Protein AF-A0A929FDU7-F1 (afdb_monomer)

pLDDT: mean 88.1, std 8.94, range [52.22, 96.75]

Mean predicted aligned error: 7.74 Å

Organism: NCBI:txid1828722

InterPro domains:
  IPR001623 DnaJ domain [PS50076] (94-147)
  IPR001623 DnaJ domain [SM00271] (93-144)
  IPR001623 DnaJ domain [cd06257] (104-138)
  IPR036869 Chaperone J-domain superfamily [G3DSA:1.10.287.110] (93-144)
  IPR036869 Chaperone J-domain superfamily [SSF46565] (93-143)

Nearest PDB structures (foldseek):
  2guz-assembly3_E  TM=9.206E-01  e=3.485E-01  Saccharomyces cerevisiae
  2qsa-assembly1_A  TM=6.031E-01  e=3.156E+00  Caenorhabditis elegans
  2xwu-assembly1_B  TM=4.074E-01  e=4.078E+00  Homo sapiens
  3j97-assembly1_H  TM=2.902E-01  e=9.746E+00  Rattus norvegicus

Solvent-accessible surface area (backbone atoms only — not comparable to full-atom values): 8702 Å² total; per-residue (Å²): 133,57,74,70,30,63,78,68,76,43,78,76,76,65,70,75,78,50,66,68,54,31,50,51,47,41,17,49,64,68,79,19,95,37,70,75,52,35,74,69,35,65,68,53,50,58,73,49,56,97,58,94,68,63,79,89,48,61,63,50,41,51,55,47,21,48,74,65,64,44,76,56,73,64,47,54,71,42,84,56,97,55,35,41,79,18,34,39,51,89,82,45,96,47,47,48,61,56,53,72,45,53,91,89,73,59,45,74,65,51,51,51,49,40,47,53,58,50,45,65,65,30,27,49,93,68,76,25,54,56,67,53,42,53,42,52,50,55,35,50,53,53,54,64,74,76,106

Radius of gyration: 18.16 Å; Cα contacts (8 Å, |Δi|>4): 150; chains: 1; bounding box: 48×35×43 Å

Foldseek 3Di:
DDPVQVVVVHDDQQDDDDLVRLQCQLCVLLVHRGPVRLVVRPVSCVVCPPHDDDSVDSVVSQLSCLVRPHNRPNQQQDDDLCDANSHNLLRHLDLCNNLVHDLVDADLVSLVVSLVVVCVVQPVVNVHDPVSNVSSVVSSVVSVVVD

Sequence (147 aa):
MDFAEFIHGGKFKEVEPSMTELKKAVCQAFDCSNYQALKKNKAFKLAIAGRDFNFRSKEPWRILYREWVRVPENERNEIGPSTINGIDVLKNFRPWHVFQLDAKTATADDINGAFRQLAKKHHPDAGGDRRVFEELQKMRDSLLLMR

Secondary structure (DSSP, 8-state):
--HHHHHTTSPPP-PPPPHHHHHHHHHHHTT-SSHHHHHH-HHHHHHTTT----TTSHHHHHHHHHHHT---GGGTT--STTEETTEETTT---HHHHTT--TTT--HHHHHHHHHHHHHHH-GGGT--HHHHHHHHHHHHHHHHT-

Structure (mmCIF, N/CA/C/O backbone):
data_AF-A0A929FDU7-F1
#
_entry.id   AF-A0A929FDU7-F1
#
loop_
_atom_site.group_PDB
_atom_site.id
_atom_site.type_symbol
_atom_site.label_atom_id
_atom_site.label_alt_id
_atom_site.label_comp_id
_atom_site.label_asym_id
_atom_site.label_entity_id
_atom_site.label_seq_id
_atom_site.pdbx_PDB_ins_code
_atom_site.Cartn_x
_atom_site.Cartn_y
_atom_site.Cartn_z
_atom_site.occupancy
_atom_site.B_iso_or_equiv
_atom_site.auth_seq_id
_atom_site.auth_comp_id
_atom_site.auth_asym_id
_atom_site.auth_atom_id
_atom_site.pdbx_PDB_model_num
ATOM 1 N N . MET A 1 1 ? -21.104 5.849 -23.807 1.00 52.22 1 MET A N 1
ATOM 2 C CA . MET A 1 1 ? -21.518 6.978 -22.952 1.00 52.22 1 MET A CA 1
ATOM 3 C C . MET A 1 1 ? -22.859 6.605 -22.386 1.00 52.22 1 MET A C 1
ATOM 5 O O . MET A 1 1 ? -23.710 6.184 -23.163 1.00 52.22 1 MET A O 1
ATOM 9 N N . ASP A 1 2 ? -23.003 6.677 -21.070 1.00 76.75 2 ASP A N 1
ATOM 10 C CA . ASP A 1 2 ? -24.295 6.455 -20.430 1.00 76.75 2 ASP A CA 1
ATOM 11 C C . ASP A 1 2 ? -25.211 7.660 -20.713 1.00 76.75 2 ASP A C 1
ATOM 13 O O . ASP A 1 2 ? -24.734 8.795 -20.806 1.00 76.75 2 ASP A O 1
ATOM 17 N N . PHE A 1 3 ? -26.517 7.444 -20.881 1.00 71.25 3 PHE A N 1
ATOM 18 C CA . PHE A 1 3 ? -27.467 8.519 -21.213 1.00 71.25 3 PHE A CA 1
ATOM 19 C C . PHE A 1 3 ? -27.446 9.630 -20.150 1.00 71.25 3 PHE A C 1
ATOM 21 O O . PHE A 1 3 ? -27.532 10.815 -20.470 1.00 71.25 3 PHE A O 1
ATOM 28 N N . ALA A 1 4 ? -27.233 9.253 -18.887 1.00 66.94 4 ALA A N 1
ATOM 29 C CA . ALA A 1 4 ? -27.106 10.186 -17.773 1.00 66.94 4 ALA A CA 1
ATOM 30 C C . ALA A 1 4 ? -25.878 11.115 -17.885 1.00 66.94 4 ALA A C 1
ATOM 32 O O . ALA A 1 4 ? -25.970 12.289 -17.532 1.00 66.94 4 ALA A O 1
ATOM 33 N N . GLU A 1 5 ? -24.748 10.630 -18.410 1.00 66.56 5 GLU A N 1
ATOM 34 C CA . GLU A 1 5 ? -23.510 11.417 -18.572 1.00 66.56 5 GLU A CA 1
ATOM 35 C C . GLU A 1 5 ? -23.626 12.452 -19.701 1.00 66.56 5 GLU A C 1
ATOM 37 O O . GLU A 1 5 ? -23.036 13.532 -19.638 1.00 66.56 5 GLU A O 1
ATOM 42 N N . PHE A 1 6 ? -24.417 12.142 -20.732 1.00 70.50 6 PHE A N 1
ATOM 43 C CA . PHE A 1 6 ? -24.683 13.056 -21.841 1.00 70.50 6 PHE A CA 1
ATOM 44 C C . PHE A 1 6 ? -25.493 14.279 -21.386 1.00 70.50 6 PHE A C 1
ATOM 46 O O . PHE A 1 6 ? -25.131 15.410 -21.706 1.00 70.50 6 PHE A O 1
ATOM 53 N N . ILE A 1 7 ? -26.537 14.067 -20.576 1.00 78.06 7 ILE A N 1
ATOM 54 C CA . ILE A 1 7 ? -27.357 15.155 -20.016 1.00 78.06 7 ILE A CA 1
ATOM 55 C C . ILE A 1 7 ? -26.551 16.026 -19.040 1.00 78.06 7 ILE A C 1
ATOM 57 O O . ILE A 1 7 ? -26.767 17.234 -18.969 1.00 78.06 7 ILE A O 1
ATOM 61 N N . HIS A 1 8 ? -25.588 15.441 -18.322 1.00 62.19 8 HIS A N 1
ATOM 62 C CA . HIS A 1 8 ? -24.766 16.157 -17.343 1.00 62.19 8 HIS A CA 1
ATOM 63 C C . HIS A 1 8 ? -23.562 16.918 -17.925 1.00 62.19 8 HIS A C 1
ATOM 65 O O . HIS A 1 8 ? -22.830 17.559 -17.169 1.00 62.19 8 HIS A O 1
ATOM 71 N N . GLY A 1 9 ? -23.359 16.887 -19.245 1.00 63.25 9 GLY A N 1
ATOM 72 C CA . GLY A 1 9 ? -22.281 17.627 -19.908 1.00 63.25 9 GLY A CA 1
ATOM 73 C C . GLY A 1 9 ? -20.887 17.011 -19.737 1.00 63.25 9 GLY A C 1
ATOM 74 O O . GLY A 1 9 ? -19.889 17.713 -19.895 1.00 63.25 9 GLY A O 1
ATOM 75 N N . GLY A 1 10 ? -20.794 15.716 -19.418 1.00 65.25 10 GLY A N 1
ATOM 76 C CA . GLY A 1 10 ? -19.525 15.000 -19.288 1.00 65.25 10 GLY A CA 1
ATOM 77 C C . GLY A 1 10 ? -19.613 13.773 -18.382 1.00 65.25 10 GLY A C 1
ATOM 78 O O . GLY A 1 10 ? -20.622 13.539 -17.720 1.00 65.25 10 GLY A O 1
ATOM 79 N N . LYS A 1 11 ? -18.528 12.986 -18.329 1.00 65.50 11 LYS A N 1
ATOM 80 C CA . LYS A 1 11 ? -18.419 11.877 -17.368 1.00 65.50 11 LYS A CA 1
ATOM 81 C C . LYS A 1 11 ? -18.557 12.415 -15.944 1.00 65.50 11 LYS A C 1
ATOM 83 O O . LYS A 1 11 ? -17.952 13.440 -15.614 1.00 65.50 11 LYS A O 1
ATOM 88 N N . PHE A 1 12 ? -19.307 11.712 -15.097 1.00 61.88 12 PHE A N 1
ATOM 89 C CA . PHE A 1 12 ? -19.347 12.035 -13.673 1.00 61.88 12 PHE A CA 1
ATOM 90 C C . PHE A 1 12 ? -17.922 12.011 -13.108 1.00 61.88 12 PHE A C 1
ATOM 92 O O . PHE A 1 12 ? -17.145 11.098 -13.391 1.00 61.88 12 PHE A O 1
ATOM 99 N N . LYS A 1 13 ? -17.557 13.026 -12.317 1.00 60.66 13 LYS A N 1
ATOM 100 C CA . LYS A 1 13 ? -16.291 12.996 -11.576 1.00 60.66 13 LYS A CA 1
ATOM 101 C C . LYS A 1 13 ? -16.356 11.829 -10.595 1.00 60.66 13 LYS A C 1
ATOM 103 O O . LYS A 1 13 ? -17.308 11.766 -9.821 1.00 60.66 13 LYS A O 1
ATOM 108 N N . GLU A 1 14 ? -15.366 10.939 -10.618 1.00 64.12 14 GLU A N 1
ATOM 109 C CA . GLU A 1 14 ? -15.246 9.867 -9.625 1.00 64.12 14 GLU A CA 1
ATOM 110 C C . GLU A 1 14 ? -15.187 10.506 -8.232 1.00 64.12 14 GLU A C 1
ATOM 112 O O . GLU A 1 14 ? -14.239 11.215 -7.885 1.00 64.12 14 GLU A O 1
ATOM 117 N N . VAL A 1 15 ? -16.269 10.344 -7.467 1.00 72.12 15 VAL A N 1
ATOM 118 C CA . VAL A 1 15 ? -16.444 11.030 -6.188 1.00 72.12 15 VAL A CA 1
ATOM 119 C C . VAL A 1 15 ? -15.598 10.316 -5.146 1.00 72.12 15 VAL A C 1
ATOM 121 O O . VAL A 1 15 ? -15.737 9.114 -4.926 1.00 72.12 15 VAL A O 1
ATOM 124 N N . GLU A 1 16 ? -14.719 11.071 -4.491 1.00 77.88 16 GLU A N 1
ATOM 125 C CA . GLU A 1 16 ? -13.944 10.565 -3.365 1.00 77.88 16 GLU A CA 1
ATOM 126 C C . GLU A 1 16 ? -14.898 9.984 -2.302 1.00 77.88 16 GLU A C 1
ATOM 128 O O . GLU A 1 16 ? -15.821 10.693 -1.878 1.00 77.88 16 GLU A O 1
ATOM 133 N N . PRO A 1 17 ? -14.669 8.752 -1.804 1.00 84.62 17 PRO A N 1
ATOM 134 C CA . PRO A 1 17 ? -15.553 8.140 -0.822 1.00 84.62 17 PRO A CA 1
ATOM 135 C C . PRO A 1 17 ? -15.783 9.054 0.387 1.00 84.62 17 PRO A C 1
ATOM 137 O O . PRO A 1 17 ? -14.851 9.647 0.953 1.00 84.62 17 PRO A O 1
ATOM 140 N N . SER A 1 18 ? -17.038 9.173 0.807 1.00 90.50 18 SER A N 1
ATOM 141 C CA . SER A 1 18 ? -17.410 9.912 2.009 1.00 90.50 18 SER A CA 1
ATOM 142 C C . SER A 1 18 ? -16.830 9.244 3.259 1.00 90.50 18 SER A C 1
ATOM 144 O O . SER A 1 18 ? -16.501 8.057 3.280 1.00 90.50 18 SER A O 1
ATOM 146 N N . MET A 1 19 ? -16.731 9.990 4.363 1.00 91.12 19 MET A N 1
ATOM 147 C CA . MET A 1 19 ? -16.241 9.426 5.629 1.00 91.12 19 MET A CA 1
ATOM 148 C C . MET A 1 19 ? -17.092 8.234 6.102 1.00 91.12 19 MET A C 1
ATOM 150 O O . MET A 1 19 ? -16.562 7.287 6.684 1.00 91.12 19 MET A O 1
ATOM 154 N N . THR A 1 20 ? -18.402 8.272 5.853 1.00 92.38 20 THR A N 1
ATOM 155 C CA . THR A 1 20 ? -19.333 7.195 6.211 1.00 92.38 20 THR A CA 1
ATOM 156 C C . THR A 1 20 ? -19.071 5.937 5.388 1.00 92.38 20 THR A C 1
ATOM 158 O O . THR A 1 20 ? -19.020 4.844 5.953 1.00 92.38 20 THR A O 1
ATOM 161 N N . GLU A 1 21 ? -18.839 6.080 4.082 1.00 92.12 21 GLU A N 1
ATOM 162 C CA . GLU A 1 21 ? -18.505 4.960 3.193 1.00 92.12 21 GLU A CA 1
ATOM 163 C C . GLU A 1 21 ? -17.150 4.347 3.540 1.00 92.12 21 GLU A C 1
ATOM 165 O O . GLU A 1 21 ? -17.055 3.126 3.659 1.00 92.12 21 GLU A O 1
ATOM 170 N N . LEU A 1 22 ? -16.130 5.178 3.797 1.00 93.56 22 LEU A N 1
ATOM 171 C CA . LEU A 1 22 ? -14.813 4.711 4.240 1.00 93.56 22 LEU A CA 1
ATOM 172 C C . LEU A 1 22 ? -14.927 3.886 5.527 1.00 93.56 22 LEU A C 1
ATOM 174 O O . LEU A 1 22 ? -14.437 2.760 5.590 1.00 93.56 22 LEU A O 1
ATOM 178 N N . LYS A 1 23 ? -15.623 4.414 6.544 1.00 94.31 23 LYS A N 1
ATOM 179 C CA . LYS A 1 23 ? -15.845 3.713 7.819 1.00 94.31 23 LYS A CA 1
ATOM 180 C C . LYS A 1 23 ? -16.554 2.384 7.617 1.00 94.31 23 LYS A C 1
ATOM 182 O O . LYS A 1 23 ? -16.128 1.381 8.184 1.00 94.31 23 LYS A O 1
ATOM 187 N N . LYS A 1 24 ? -17.636 2.380 6.836 1.00 94.81 24 LYS A N 1
ATOM 188 C CA . LYS A 1 24 ? -18.434 1.180 6.579 1.00 94.81 24 LYS A CA 1
ATOM 189 C C . LYS A 1 24 ? -17.597 0.106 5.890 1.00 94.81 24 LYS A C 1
ATOM 191 O O . LYS A 1 24 ? -17.577 -1.024 6.365 1.00 94.81 24 LYS A O 1
ATOM 196 N N . ALA A 1 25 ? -16.874 0.470 4.837 1.00 94.56 25 ALA A N 1
ATOM 197 C CA . ALA A 1 25 ? -16.051 -0.463 4.081 1.00 94.56 25 ALA A CA 1
ATOM 198 C C . ALA A 1 25 ? -14.893 -1.029 4.916 1.00 94.56 25 ALA A C 1
ATOM 200 O O . ALA A 1 25 ? -14.661 -2.233 4.896 1.00 94.56 25 ALA A O 1
ATOM 201 N N . VAL A 1 26 ? -14.217 -0.191 5.714 1.00 95.00 26 VAL A N 1
ATOM 202 C CA . VAL A 1 26 ? -13.183 -0.668 6.645 1.00 95.00 26 VAL A CA 1
ATOM 203 C C . VAL A 1 26 ? -13.791 -1.601 7.691 1.00 95.00 26 VAL A C 1
ATOM 205 O O . VAL A 1 26 ? -13.222 -2.647 7.957 1.00 95.00 26 VAL A O 1
ATOM 208 N N . CYS A 1 27 ? -14.962 -1.292 8.260 1.00 95.19 27 CYS A N 1
ATOM 209 C CA . CYS A 1 27 ? -15.618 -2.216 9.192 1.00 95.19 27 CYS A CA 1
ATOM 210 C C . CYS A 1 27 ? -15.908 -3.572 8.526 1.00 95.19 27 CYS A C 1
ATOM 212 O O . CYS A 1 27 ? -15.599 -4.607 9.110 1.00 95.19 27 CYS A O 1
ATOM 214 N N . GLN A 1 28 ? -16.429 -3.563 7.297 1.00 95.56 28 GLN A N 1
ATOM 215 C CA . GLN A 1 28 ? -16.720 -4.778 6.534 1.00 95.56 28 GLN A CA 1
ATOM 216 C C . GLN A 1 28 ? -15.464 -5.603 6.226 1.00 95.56 28 GLN A C 1
ATOM 218 O O . GLN A 1 28 ? -15.520 -6.819 6.337 1.00 95.56 28 GLN A O 1
ATOM 223 N N . ALA A 1 29 ? -14.328 -4.968 5.917 1.00 94.38 29 ALA A N 1
ATOM 224 C CA . ALA A 1 29 ? -13.061 -5.665 5.663 1.00 94.38 29 ALA A CA 1
ATOM 225 C C . ALA A 1 29 ? -12.513 -6.431 6.884 1.00 94.38 29 ALA A C 1
ATOM 227 O O . ALA A 1 29 ? -11.680 -7.317 6.729 1.00 94.38 29 ALA A O 1
ATOM 228 N N . PHE A 1 30 ? -12.979 -6.098 8.091 1.00 94.75 30 PHE A N 1
ATOM 229 C CA . PHE A 1 30 ? -12.651 -6.800 9.337 1.00 94.75 30 PHE A CA 1
ATOM 230 C C . PHE A 1 30 ? -13.847 -7.594 9.894 1.00 94.75 30 PHE A C 1
ATOM 232 O O . PHE A 1 30 ? -13.904 -7.844 11.102 1.00 94.75 30 PHE A O 1
ATOM 239 N N . ASP A 1 31 ? -14.833 -7.920 9.052 1.00 94.62 31 ASP A N 1
ATOM 240 C CA . ASP A 1 31 ? -16.056 -8.649 9.420 1.00 94.62 31 ASP A CA 1
ATOM 241 C C . ASP A 1 31 ? -16.834 -8.003 10.583 1.00 94.62 31 ASP A C 1
ATOM 243 O O . ASP A 1 31 ? -17.452 -8.661 11.420 1.00 94.62 31 ASP A O 1
ATOM 247 N N . CYS A 1 32 ? -16.794 -6.671 10.666 1.00 94.81 32 CYS A N 1
ATOM 248 C CA . CYS A 1 32 ? -17.441 -5.886 11.711 1.00 94.81 32 CYS A CA 1
ATOM 249 C C . CYS A 1 32 ? -18.649 -5.118 11.160 1.00 94.81 32 CYS A C 1
ATOM 251 O O . CYS A 1 32 ? -18.579 -4.448 10.132 1.00 94.81 32 CYS A O 1
ATOM 253 N N . SER A 1 33 ? -19.757 -5.129 11.902 1.00 90.44 33 SER A N 1
ATOM 254 C CA . SER A 1 33 ? -20.987 -4.419 11.517 1.00 90.44 33 SER A CA 1
ATOM 255 C C . SER A 1 33 ? -20.910 -2.902 11.714 1.00 90.44 33 SER A C 1
ATOM 257 O O . SER A 1 33 ? -21.618 -2.149 11.049 1.00 90.44 33 SER A O 1
ATOM 259 N N . ASN A 1 34 ? -20.073 -2.433 12.644 1.00 93.19 34 ASN A N 1
ATOM 260 C CA . ASN A 1 34 ? -19.919 -1.018 12.962 1.00 93.19 34 ASN A CA 1
ATOM 261 C C . ASN A 1 34 ? -18.577 -0.722 13.652 1.00 93.19 34 ASN A C 1
ATOM 263 O O . ASN A 1 34 ? -17.824 -1.620 14.037 1.00 93.19 34 ASN A O 1
ATOM 267 N N . TYR A 1 35 ? -18.313 0.567 13.875 1.00 90.69 35 TYR A N 1
ATOM 268 C CA . TYR A 1 35 ? -17.071 1.039 14.485 1.00 90.69 35 TYR A CA 1
ATOM 269 C C . TYR A 1 35 ? -16.843 0.537 15.922 1.00 90.69 35 TYR A C 1
ATOM 271 O O . TYR A 1 35 ? -15.700 0.330 16.324 1.00 90.69 35 TYR A O 1
ATOM 279 N N . GLN A 1 36 ? -17.904 0.321 16.707 1.00 93.19 36 GLN A N 1
ATOM 280 C CA . GLN A 1 36 ? -17.764 -0.186 18.078 1.00 93.19 36 GLN A CA 1
ATOM 281 C C . GLN A 1 36 ? -17.303 -1.646 18.090 1.00 93.19 36 GLN A C 1
ATOM 283 O O . GLN A 1 36 ? -16.478 -2.019 18.925 1.00 93.19 36 GLN A O 1
ATOM 288 N N . ALA A 1 37 ? -17.793 -2.456 17.147 1.00 94.50 37 ALA A N 1
ATOM 289 C CA . ALA A 1 37 ? -17.304 -3.814 16.928 1.00 94.50 37 ALA A CA 1
ATOM 290 C C . ALA A 1 37 ? -15.850 -3.803 16.428 1.00 94.50 37 ALA A C 1
ATOM 292 O O . ALA A 1 37 ? -15.004 -4.496 16.994 1.00 94.50 37 ALA A O 1
ATOM 293 N N . LEU A 1 38 ? -15.533 -2.929 15.464 1.00 94.56 38 LEU A N 1
ATOM 294 C CA . LEU A 1 38 ? -14.184 -2.787 14.908 1.00 94.56 38 LEU A CA 1
ATOM 295 C C . LEU A 1 38 ? -13.139 -2.472 15.990 1.00 94.56 38 LEU A C 1
ATOM 297 O O . LEU A 1 38 ? -12.099 -3.118 16.058 1.00 94.56 38 LEU A O 1
ATOM 301 N N . LYS A 1 39 ? -13.442 -1.551 16.915 1.00 92.44 39 LYS A N 1
ATOM 302 C CA . LYS A 1 39 ? -12.561 -1.224 18.054 1.00 92.44 39 LYS A CA 1
ATOM 303 C C . LYS A 1 39 ? -12.228 -2.413 18.953 1.00 92.44 39 LYS A C 1
ATOM 305 O O . LYS A 1 39 ? -11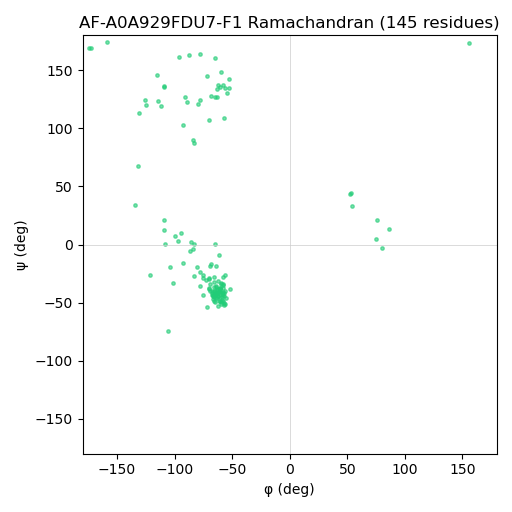.207 -2.391 19.638 1.00 92.44 39 LYS A O 1
ATOM 310 N N . LYS A 1 40 ? -13.110 -3.410 19.027 1.00 94.69 40 LYS A N 1
ATOM 311 C CA . LYS A 1 40 ? -12.930 -4.609 19.858 1.00 94.69 40 LYS A CA 1
ATOM 312 C C . LYS A 1 40 ? -12.267 -5.752 19.086 1.00 94.69 40 LYS A C 1
ATOM 314 O O . LYS A 1 40 ? -11.755 -6.670 19.723 1.00 94.69 40 LYS A O 1
ATOM 319 N N . ASN A 1 41 ? -12.232 -5.681 17.756 1.00 96.25 41 AS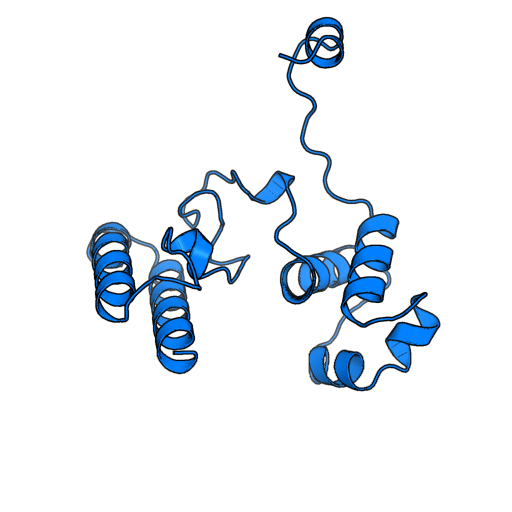N A N 1
ATOM 320 C CA . ASN A 1 41 ? -11.639 -6.691 16.890 1.00 96.25 41 ASN A CA 1
ATOM 321 C C . ASN A 1 41 ? -10.115 -6.786 17.111 1.00 96.25 41 ASN A C 1
ATOM 323 O O . ASN A 1 41 ? -9.395 -5.787 17.062 1.00 96.25 41 ASN A O 1
ATOM 327 N N . LYS A 1 42 ? -9.619 -8.001 17.378 1.00 95.12 42 LYS A N 1
ATOM 328 C CA . LYS A 1 42 ? -8.196 -8.252 17.666 1.00 95.12 42 LYS A CA 1
ATOM 329 C C . LYS A 1 42 ? -7.304 -8.014 16.445 1.00 95.12 42 LYS A C 1
ATOM 331 O O . LYS A 1 42 ? -6.247 -7.411 16.598 1.00 95.12 42 LYS A O 1
ATOM 336 N N . ALA A 1 43 ? -7.738 -8.443 15.259 1.00 93.50 43 ALA A N 1
ATOM 337 C CA . ALA A 1 43 ? -6.999 -8.238 14.016 1.00 93.50 43 ALA A CA 1
ATOM 338 C C . ALA A 1 43 ? -6.888 -6.746 13.687 1.00 93.50 43 ALA A C 1
ATOM 340 O O . ALA A 1 43 ? -5.806 -6.276 13.358 1.00 93.50 43 ALA A O 1
ATOM 341 N N . PHE A 1 44 ? -7.965 -5.979 13.884 1.00 94.44 44 PHE A N 1
ATOM 342 C CA . PHE A 1 44 ? -7.926 -4.528 13.705 1.00 94.44 44 PHE A CA 1
ATOM 343 C C . PHE A 1 44 ? -6.965 -3.850 14.686 1.00 94.44 44 PHE A C 1
ATOM 345 O O . PHE A 1 44 ? -6.146 -3.034 14.274 1.00 94.44 44 PHE A O 1
ATOM 352 N N . LYS A 1 45 ? -7.009 -4.213 15.976 1.00 93.56 45 LYS A N 1
ATOM 353 C CA . LYS A 1 45 ? -6.066 -3.686 16.978 1.00 93.56 45 LYS A CA 1
ATOM 354 C C . LYS A 1 45 ? -4.614 -3.973 16.616 1.00 93.56 45 LYS A C 1
ATOM 356 O O . LYS A 1 45 ? -3.777 -3.099 16.800 1.00 93.56 45 LYS A O 1
ATOM 361 N N . LEU A 1 46 ? -4.330 -5.174 16.111 1.00 93.00 46 LEU A N 1
ATOM 362 C CA . LEU A 1 46 ? -2.997 -5.543 15.646 1.00 93.00 46 LEU A CA 1
ATOM 363 C C . LEU A 1 46 ? -2.600 -4.741 14.399 1.00 93.00 46 LEU A C 1
ATOM 365 O O . LEU A 1 46 ? -1.494 -4.218 14.345 1.00 93.00 46 LEU A O 1
ATOM 369 N N . ALA A 1 47 ? -3.516 -4.582 13.439 1.00 89.56 47 ALA A N 1
ATOM 370 C CA . ALA A 1 47 ? -3.289 -3.825 12.210 1.00 89.56 47 ALA A CA 1
ATOM 371 C C . ALA A 1 47 ? -2.888 -2.365 12.477 1.00 89.56 47 ALA A C 1
ATOM 373 O O . ALA A 1 47 ? -2.026 -1.826 11.782 1.00 89.56 47 ALA A O 1
ATOM 374 N N . ILE A 1 48 ? -3.481 -1.737 13.498 1.00 93.50 48 ILE A N 1
ATOM 375 C CA . ILE A 1 48 ? -3.186 -0.347 13.879 1.00 93.50 48 ILE A CA 1
ATOM 376 C C . ILE A 1 48 ? -2.176 -0.220 15.029 1.00 93.50 48 ILE A C 1
ATOM 378 O O . ILE A 1 48 ? -1.918 0.893 15.484 1.00 93.50 48 ILE A O 1
ATOM 382 N N . ALA A 1 49 ? -1.626 -1.328 15.535 1.00 92.69 49 ALA A N 1
ATOM 383 C CA . ALA A 1 49 ? -0.727 -1.307 16.685 1.00 92.69 49 ALA A CA 1
ATOM 384 C C . ALA A 1 49 ? 0.521 -0.457 16.394 1.00 92.69 49 ALA A C 1
ATOM 386 O O . ALA A 1 49 ? 1.116 -0.550 15.322 1.00 92.69 49 ALA A O 1
ATOM 387 N N . GLY A 1 50 ? 0.907 0.389 17.354 1.00 91.06 50 GLY A N 1
ATOM 388 C CA . GLY A 1 50 ? 2.056 1.291 17.218 1.00 91.06 50 GLY A CA 1
ATOM 389 C C . GLY A 1 50 ? 1.830 2.508 16.311 1.00 91.06 50 GLY A C 1
ATOM 390 O O . GLY A 1 50 ? 2.771 3.264 16.091 1.00 91.06 50 GLY A O 1
ATOM 391 N N . ARG A 1 51 ? 0.610 2.726 15.798 1.00 91.00 51 ARG A N 1
ATOM 392 C CA . ARG A 1 51 ? 0.256 3.897 14.980 1.00 91.00 51 ARG A CA 1
ATOM 393 C C . ARG A 1 51 ? -0.670 4.829 15.756 1.00 91.00 51 ARG A C 1
ATOM 395 O O . ARG A 1 51 ? -1.636 4.374 16.368 1.00 91.00 51 ARG A O 1
ATOM 402 N N . ASP A 1 52 ? -0.407 6.131 15.692 1.00 89.50 52 ASP A N 1
ATOM 403 C CA . ASP A 1 52 ? -1.293 7.141 16.273 1.00 89.50 52 ASP A CA 1
ATOM 404 C C . ASP A 1 52 ? -2.286 7.647 15.217 1.00 89.50 52 ASP A C 1
ATOM 406 O O . ASP A 1 52 ? -1.942 8.407 14.309 1.00 89.50 52 ASP A O 1
ATOM 410 N N . PHE A 1 53 ? -3.530 7.173 15.300 1.00 91.88 53 PHE A N 1
ATOM 411 C CA . PHE A 1 53 ? -4.598 7.550 14.380 1.00 91.88 53 PHE A CA 1
ATOM 412 C C . PHE A 1 53 ? -5.679 8.374 15.076 1.00 91.88 53 PHE A C 1
ATOM 414 O O . PHE A 1 53 ? -6.424 7.888 15.930 1.00 91.88 53 PHE A O 1
ATOM 421 N N . ASN A 1 54 ? -5.878 9.602 14.597 1.00 91.31 54 ASN A N 1
ATOM 422 C CA . ASN A 1 54 ? -7.021 10.416 14.991 1.00 91.31 54 ASN A CA 1
ATOM 423 C C . ASN A 1 54 ? -8.280 10.061 14.179 1.00 91.31 54 ASN A C 1
ATOM 425 O O . ASN A 1 54 ? -8.609 10.707 13.186 1.00 91.31 54 ASN A O 1
ATOM 429 N N . PHE A 1 55 ? -9.051 9.075 14.638 1.00 90.75 55 PHE A N 1
ATOM 430 C CA . PHE A 1 55 ? -10.274 8.612 13.959 1.00 90.75 55 PHE A CA 1
ATOM 431 C C . PHE A 1 55 ? -11.427 9.634 13.872 1.00 90.75 55 PHE A C 1
ATOM 433 O O . PHE A 1 55 ? -12.488 9.309 13.319 1.00 90.75 55 PHE A O 1
ATOM 440 N N . ARG A 1 56 ? -11.248 10.856 14.397 1.00 90.12 56 ARG A N 1
ATOM 441 C CA . ARG A 1 56 ? -12.173 11.980 14.182 1.00 90.12 56 ARG A CA 1
ATOM 442 C C . ARG A 1 56 ? -11.991 12.628 12.808 1.00 90.12 56 ARG A C 1
ATOM 444 O O . ARG A 1 56 ? -12.942 13.224 12.316 1.00 90.12 56 ARG A O 1
ATOM 451 N N . SER A 1 57 ? -10.819 12.505 12.183 1.00 92.00 57 SER A N 1
ATOM 452 C CA . SER A 1 57 ? -10.550 13.046 10.846 1.00 92.00 57 SER A CA 1
ATOM 453 C C . SER A 1 57 ? -10.738 11.986 9.756 1.00 92.00 57 SER A C 1
ATOM 455 O O . SER A 1 57 ? -10.778 10.788 10.035 1.00 92.00 57 SER A O 1
ATOM 457 N N . LYS A 1 58 ? -10.897 12.422 8.498 1.00 91.88 58 LYS A N 1
ATOM 458 C CA . LYS A 1 58 ? -11.072 11.531 7.335 1.00 91.88 58 LYS A CA 1
ATOM 459 C C . LYS A 1 58 ? -9.784 10.768 6.989 1.00 91.88 58 LYS A C 1
ATOM 461 O O . LYS A 1 58 ? -9.867 9.653 6.489 1.00 91.88 58 LYS A O 1
ATOM 466 N N . GLU A 1 59 ? -8.614 11.334 7.287 1.00 91.12 59 GLU A N 1
ATOM 467 C CA . GLU A 1 59 ? -7.325 10.817 6.808 1.00 91.12 59 GLU A CA 1
ATOM 468 C C . GLU A 1 59 ? -7.001 9.387 7.269 1.00 91.12 59 GLU A C 1
ATOM 470 O O . GLU A 1 59 ? -6.740 8.549 6.406 1.00 91.12 59 GLU A O 1
ATOM 475 N N . PRO A 1 60 ? -7.119 9.023 8.561 1.00 92.81 60 PRO A N 1
ATOM 476 C CA . PRO A 1 60 ? -6.875 7.643 8.981 1.00 92.81 60 PRO A CA 1
ATOM 477 C C . PRO A 1 60 ? -7.809 6.638 8.310 1.00 92.81 60 PRO A C 1
ATOM 479 O O . PRO A 1 60 ? -7.409 5.517 8.013 1.00 92.81 60 PRO A O 1
ATOM 482 N N . TRP A 1 61 ? -9.049 7.040 8.022 1.00 93.94 61 TRP A N 1
ATOM 483 C CA . TRP A 1 61 ? -9.997 6.190 7.307 1.00 93.94 61 TRP A CA 1
ATOM 484 C C . TRP A 1 61 ? -9.598 5.981 5.849 1.00 93.94 61 TRP A C 1
ATOM 486 O O . TRP A 1 61 ? -9.811 4.890 5.333 1.00 93.94 61 TRP A O 1
ATOM 496 N N . ARG A 1 62 ? -8.984 6.980 5.201 1.00 91.62 62 ARG A N 1
ATOM 497 C CA . ARG A 1 62 ? -8.427 6.829 3.848 1.00 91.62 62 ARG A CA 1
ATOM 498 C C . ARG A 1 62 ? -7.251 5.865 3.837 1.00 91.62 62 ARG A C 1
ATOM 500 O O . ARG A 1 62 ? -7.241 4.953 3.019 1.00 91.62 62 ARG A O 1
ATOM 507 N N . ILE A 1 63 ? -6.318 6.020 4.777 1.00 90.50 63 ILE A N 1
ATOM 508 C CA . ILE A 1 63 ? -5.165 5.120 4.927 1.00 90.50 63 ILE A CA 1
ATOM 509 C C . ILE A 1 63 ? -5.646 3.676 5.115 1.00 90.50 63 ILE A C 1
ATOM 511 O O . ILE A 1 63 ? -5.279 2.793 4.345 1.00 90.50 63 ILE A O 1
ATOM 515 N N . LEU A 1 64 ? -6.549 3.443 6.071 1.00 92.31 64 LEU A N 1
ATOM 516 C CA . LEU A 1 64 ? -7.078 2.103 6.330 1.00 92.31 64 LEU A CA 1
ATOM 517 C C . LEU A 1 64 ? -7.881 1.540 5.158 1.00 92.31 64 LEU A C 1
ATOM 519 O O . LEU A 1 64 ? -7.809 0.344 4.893 1.00 92.31 64 LEU A O 1
ATOM 523 N N . TYR A 1 65 ? -8.635 2.374 4.443 1.00 92.19 65 TYR A N 1
ATOM 524 C CA . TYR A 1 65 ? -9.355 1.939 3.251 1.00 92.19 65 TYR A CA 1
ATOM 525 C C . TYR A 1 65 ? -8.392 1.486 2.150 1.00 92.19 65 TYR A C 1
ATOM 527 O O . TYR A 1 65 ? -8.582 0.412 1.577 1.00 92.19 65 TYR A O 1
ATOM 535 N N . ARG A 1 66 ? -7.333 2.266 1.892 1.00 90.44 66 ARG A N 1
ATOM 536 C CA . ARG A 1 66 ? -6.293 1.921 0.915 1.00 90.44 66 ARG A CA 1
ATOM 537 C C . ARG A 1 66 ? -5.576 0.634 1.282 1.00 90.44 66 ARG A C 1
ATOM 539 O O . ARG A 1 66 ? -5.308 -0.152 0.383 1.00 90.44 66 ARG A O 1
ATOM 546 N N . GLU A 1 67 ? -5.292 0.404 2.560 1.00 89.31 67 GLU A N 1
ATOM 547 C CA . GLU A 1 67 ? -4.621 -0.812 3.028 1.00 89.31 67 GLU A CA 1
ATOM 548 C C . GLU A 1 67 ? -5.542 -2.041 2.945 1.00 89.31 67 GLU A C 1
ATOM 550 O O . GLU A 1 67 ? -5.198 -3.027 2.290 1.00 89.31 67 GLU A O 1
ATOM 555 N N . TRP A 1 68 ? -6.731 -1.965 3.551 1.00 89.62 68 TRP A N 1
ATOM 556 C CA . TRP A 1 68 ? -7.555 -3.138 3.876 1.00 89.62 68 TRP A CA 1
ATOM 557 C C . TRP A 1 68 ? -8.747 -3.368 2.954 1.00 89.62 68 TRP A C 1
ATOM 559 O O . TRP A 1 68 ? -9.278 -4.473 2.919 1.00 89.62 68 TRP A O 1
ATOM 569 N N . VAL A 1 69 ? -9.187 -2.348 2.217 1.00 89.75 69 VAL A N 1
ATOM 570 C CA . VAL A 1 69 ? -10.351 -2.461 1.334 1.00 89.75 69 VAL A CA 1
ATOM 571 C C . VAL A 1 69 ? -9.889 -2.528 -0.114 1.00 89.75 69 VAL A C 1
ATOM 573 O O . VAL A 1 69 ? -9.944 -3.584 -0.737 1.00 89.75 69 VAL A O 1
ATOM 576 N N . ARG A 1 70 ? -9.459 -1.393 -0.675 1.00 85.94 70 ARG A N 1
ATOM 577 C CA . ARG A 1 70 ? -9.032 -1.253 -2.073 1.00 85.94 70 ARG A CA 1
ATOM 578 C C . ARG A 1 70 ? -8.469 0.145 -2.326 1.00 85.94 70 ARG A C 1
ATOM 580 O O . ARG A 1 70 ? -8.664 1.049 -1.522 1.00 85.94 70 ARG A O 1
ATOM 587 N N . VAL A 1 71 ? -7.842 0.354 -3.484 1.00 83.06 71 VAL A N 1
ATOM 588 C CA . VAL A 1 71 ? -7.559 1.720 -3.963 1.00 83.06 71 VAL A CA 1
ATOM 589 C C . VAL A 1 71 ? -8.890 2.395 -4.335 1.00 83.06 71 VAL A C 1
ATOM 591 O O . VAL A 1 71 ? -9.664 1.766 -5.076 1.00 83.06 71 VAL A O 1
ATOM 594 N N . PRO A 1 72 ? -9.200 3.600 -3.818 1.00 83.38 72 PRO A N 1
ATOM 595 C CA . PRO A 1 72 ? -10.372 4.374 -4.227 1.00 83.38 72 PRO A CA 1
ATOM 596 C C . PRO A 1 72 ? -10.416 4.556 -5.745 1.00 83.38 72 PRO A C 1
ATOM 598 O O . PRO A 1 72 ? -9.372 4.695 -6.369 1.00 83.38 72 PRO A O 1
ATOM 601 N N . GLU A 1 73 ? -11.601 4.520 -6.352 1.00 79.31 73 GLU A N 1
ATOM 602 C CA . GLU A 1 73 ? -11.737 4.570 -7.820 1.00 79.31 73 GLU A CA 1
ATOM 603 C C . GLU A 1 73 ? -11.120 5.845 -8.401 1.00 79.31 73 GLU A C 1
ATOM 605 O O . GLU A 1 73 ? -10.286 5.751 -9.297 1.00 79.31 73 GLU A O 1
ATOM 610 N N . ASN A 1 74 ? -11.358 6.978 -7.736 1.00 78.38 74 ASN A N 1
ATOM 611 C CA . ASN A 1 74 ? -10.775 8.280 -8.056 1.00 78.38 74 ASN A CA 1
ATOM 612 C C . ASN A 1 74 ? -9.235 8.348 -7.964 1.00 78.38 74 ASN A C 1
ATOM 614 O O . ASN A 1 74 ? -8.657 9.363 -8.342 1.00 78.38 74 ASN A O 1
ATOM 618 N N . GLU A 1 75 ? -8.574 7.312 -7.435 1.00 79.00 75 GLU A N 1
ATOM 619 C CA . GLU A 1 75 ? -7.111 7.197 -7.338 1.00 79.00 75 GLU A CA 1
ATOM 620 C C . GLU A 1 75 ? -6.526 6.151 -8.313 1.00 79.00 75 GLU A C 1
ATOM 622 O O . GLU A 1 75 ? -5.320 5.923 -8.309 1.00 79.00 75 GLU A O 1
ATOM 627 N N . ARG A 1 76 ? -7.350 5.473 -9.132 1.00 74.25 76 ARG A N 1
ATOM 628 C CA . ARG A 1 76 ? -6.911 4.370 -10.022 1.00 74.25 76 ARG A CA 1
ATOM 629 C C . ARG A 1 76 ? -6.404 4.811 -11.389 1.00 74.25 76 ARG A C 1
ATOM 631 O O . ARG A 1 76 ? -5.930 3.983 -12.158 1.00 74.25 76 ARG A O 1
ATOM 638 N N . ASN A 1 77 ? -6.517 6.097 -11.685 1.00 78.06 77 ASN A N 1
ATOM 639 C CA . ASN A 1 77 ? -6.046 6.715 -12.918 1.00 78.06 77 ASN A CA 1
ATOM 640 C C . ASN A 1 77 ? -5.293 8.010 -12.595 1.00 78.06 77 ASN A C 1
ATOM 642 O O . ASN A 1 77 ? -5.400 8.994 -13.329 1.00 78.06 77 ASN A O 1
ATOM 646 N N . GLU A 1 78 ? -4.583 8.044 -11.460 1.00 77.12 78 GLU A N 1
ATOM 647 C CA . GLU A 1 78 ? -3.768 9.208 -11.121 1.00 77.12 78 GLU A CA 1
ATOM 648 C C 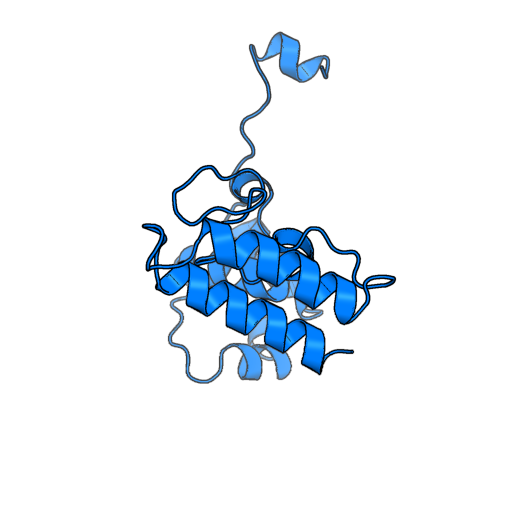. GLU A 1 78 ? -2.710 9.434 -12.211 1.00 77.12 78 GLU A C 1
ATOM 650 O O . GLU A 1 78 ? -2.230 8.505 -12.863 1.00 77.12 78 GLU A O 1
ATOM 655 N N . ILE A 1 79 ? -2.353 10.697 -12.422 1.00 78.69 79 ILE A N 1
ATOM 656 C CA . ILE A 1 79 ? -1.254 11.092 -13.298 1.00 78.69 79 ILE A CA 1
ATOM 657 C C . ILE A 1 79 ? -0.331 11.952 -12.448 1.00 78.69 79 ILE A C 1
ATOM 659 O O . ILE A 1 79 ? -0.741 12.985 -11.919 1.00 78.69 79 ILE A O 1
ATOM 663 N N . GLY A 1 80 ? 0.912 11.513 -12.301 1.00 83.62 80 GLY A N 1
ATOM 664 C CA . GLY A 1 80 ? 1.875 12.154 -11.423 1.00 83.62 80 GLY A CA 1
ATOM 665 C C . GLY A 1 80 ? 3.277 11.568 -11.573 1.00 83.62 80 GLY A C 1
ATOM 666 O O . GLY A 1 80 ? 3.452 10.528 -12.210 1.00 83.62 80 GLY A O 1
ATOM 667 N N . PRO A 1 81 ? 4.291 12.223 -10.986 1.00 83.38 81 PRO A N 1
ATOM 668 C CA . PRO A 1 81 ? 5.691 11.812 -11.109 1.00 83.38 81 PRO A CA 1
ATOM 669 C C . PRO A 1 81 ? 5.984 10.456 -10.448 1.00 83.38 81 PRO A C 1
ATOM 671 O O . PRO A 1 81 ? 6.878 9.737 -10.888 1.00 83.38 81 PRO A O 1
ATOM 674 N N . SER A 1 82 ? 5.219 10.092 -9.416 1.00 86.75 82 SER A N 1
ATOM 675 C CA . SER A 1 82 ? 5.291 8.804 -8.716 1.00 86.75 82 SER A CA 1
ATOM 676 C C . SER A 1 82 ? 4.215 7.809 -9.155 1.00 86.75 82 SER A C 1
ATOM 678 O O . SER A 1 82 ? 4.072 6.743 -8.556 1.00 86.75 82 SER A O 1
ATOM 680 N N . THR A 1 83 ? 3.445 8.137 -10.193 1.00 88.81 83 THR A N 1
ATOM 681 C CA . THR A 1 83 ? 2.352 7.289 -10.653 1.00 88.81 83 THR A CA 1
ATOM 682 C C . THR A 1 83 ? 2.821 6.313 -11.722 1.00 88.81 83 THR A C 1
ATOM 684 O O . THR A 1 83 ? 3.374 6.703 -12.750 1.00 88.81 83 THR A O 1
ATOM 687 N N . ILE A 1 84 ? 2.551 5.029 -11.500 1.00 87.94 84 ILE A N 1
ATOM 688 C CA . ILE A 1 84 ? 2.826 3.951 -12.445 1.00 87.94 84 ILE A CA 1
ATOM 689 C C . ILE A 1 84 ? 1.528 3.184 -12.661 1.00 87.94 84 ILE A C 1
ATOM 691 O O . ILE A 1 84 ? 0.906 2.720 -11.708 1.00 87.94 84 ILE A O 1
ATOM 695 N N . ASN A 1 85 ? 1.111 3.068 -13.924 1.00 85.25 85 ASN A N 1
ATOM 696 C CA . ASN A 1 85 ? -0.112 2.364 -14.315 1.00 85.25 85 ASN A CA 1
ATOM 697 C C . ASN A 1 85 ? -1.354 2.845 -13.542 1.00 85.25 85 ASN A C 1
ATOM 699 O O . ASN A 1 85 ? -2.151 2.044 -13.073 1.00 85.25 85 ASN A O 1
ATOM 703 N N . GLY A 1 86 ? -1.484 4.167 -13.381 1.00 81.56 86 GLY A N 1
ATOM 704 C CA . GLY A 1 86 ? -2.625 4.802 -12.716 1.00 81.56 86 GLY A CA 1
ATOM 705 C C . GLY A 1 86 ? -2.573 4.794 -11.187 1.00 81.56 86 GLY A C 1
ATOM 706 O O . GLY A 1 86 ? -3.444 5.392 -10.565 1.00 81.56 86 GLY A O 1
ATOM 707 N N . ILE A 1 87 ? -1.551 4.180 -10.577 1.00 86.44 87 ILE A N 1
ATOM 708 C CA . ILE A 1 87 ? -1.380 4.094 -9.123 1.00 86.44 87 ILE A CA 1
ATOM 709 C C . ILE A 1 87 ? -0.148 4.875 -8.672 1.00 86.44 87 ILE A C 1
ATOM 711 O O . ILE A 1 87 ? 0.970 4.608 -9.111 1.00 86.44 87 ILE A O 1
ATOM 715 N N . ASP A 1 88 ? -0.339 5.821 -7.754 1.00 90.69 88 ASP A N 1
ATOM 716 C CA . ASP A 1 88 ? 0.768 6.456 -7.035 1.00 90.69 88 ASP A CA 1
ATOM 717 C C . ASP A 1 88 ? 1.407 5.461 -6.058 1.00 90.69 88 ASP A C 1
ATOM 719 O O . ASP A 1 88 ? 0.826 5.119 -5.020 1.00 90.69 88 ASP A O 1
ATOM 723 N N . VAL A 1 89 ? 2.611 4.993 -6.398 1.00 91.38 89 VAL A N 1
ATOM 724 C CA . VAL A 1 89 ? 3.293 3.924 -5.654 1.00 91.38 89 VAL A CA 1
ATOM 725 C C . VAL A 1 89 ? 3.750 4.361 -4.266 1.00 91.38 89 VAL A C 1
ATOM 727 O O . VAL A 1 89 ? 3.973 3.511 -3.412 1.00 91.38 89 VAL A O 1
ATOM 730 N N . LEU A 1 90 ? 3.850 5.672 -4.015 1.00 90.31 90 LEU A N 1
ATOM 731 C CA . LEU A 1 90 ? 4.201 6.208 -2.696 1.00 90.31 90 LEU A CA 1
ATOM 732 C C . LEU A 1 90 ? 2.997 6.244 -1.746 1.00 90.31 90 LEU A C 1
ATOM 734 O O . LEU A 1 90 ? 3.170 6.329 -0.532 1.00 90.31 90 LEU A O 1
ATOM 738 N N . LYS A 1 91 ? 1.774 6.195 -2.289 1.00 87.44 91 LYS A N 1
ATOM 739 C CA . LYS A 1 91 ? 0.526 6.188 -1.510 1.00 87.44 91 LYS A CA 1
ATOM 740 C C . LYS A 1 91 ? -0.089 4.798 -1.393 1.00 87.44 91 LYS A C 1
ATOM 742 O O . LYS A 1 91 ? -0.764 4.511 -0.407 1.00 87.44 91 LYS A O 1
ATOM 747 N N . ASN A 1 92 ? 0.076 3.968 -2.422 1.00 87.31 92 ASN A N 1
ATOM 748 C CA . ASN A 1 92 ? -0.678 2.734 -2.598 1.00 87.31 92 ASN A CA 1
ATOM 749 C C . ASN A 1 92 ? 0.255 1.551 -2.895 1.00 87.31 92 ASN A C 1
ATOM 751 O O . ASN A 1 92 ? 0.827 1.443 -3.979 1.00 87.31 92 ASN A O 1
ATOM 755 N N . PHE A 1 93 ? 0.329 0.597 -1.961 1.00 89.06 93 PHE A N 1
ATOM 756 C CA . PHE A 1 93 ? 1.096 -0.635 -2.150 1.00 89.06 93 PHE A CA 1
ATOM 757 C C . PHE A 1 93 ? 0.275 -1.693 -2.908 1.00 89.06 93 PHE A C 1
ATOM 759 O O . PHE A 1 93 ? -0.484 -2.468 -2.317 1.00 89.06 93 PHE A O 1
ATOM 766 N N . ARG A 1 94 ? 0.372 -1.691 -4.246 1.00 89.31 94 ARG A N 1
ATOM 767 C CA . ARG A 1 94 ? -0.405 -2.568 -5.148 1.00 89.31 94 ARG A CA 1
ATOM 768 C C . ARG A 1 94 ? 0.478 -3.245 -6.202 1.00 89.31 94 ARG A C 1
ATOM 770 O O . ARG A 1 94 ? 0.322 -2.969 -7.390 1.00 89.31 94 ARG A O 1
ATOM 777 N N . PRO A 1 95 ? 1.365 -4.166 -5.790 1.00 92.06 95 PRO A N 1
ATOM 778 C CA . PRO A 1 95 ? 2.405 -4.717 -6.656 1.00 92.06 95 PRO A CA 1
ATOM 779 C C . PRO A 1 95 ? 1.856 -5.399 -7.919 1.00 92.06 95 PRO A C 1
ATOM 781 O O . PRO A 1 95 ? 2.338 -5.122 -9.011 1.00 92.06 95 PRO A O 1
ATOM 784 N N . TRP A 1 96 ? 0.791 -6.202 -7.811 1.00 90.50 96 TRP A N 1
ATOM 785 C CA . TRP A 1 96 ? 0.156 -6.850 -8.969 1.00 90.50 96 TRP A CA 1
ATOM 786 C C . TRP A 1 96 ? -0.348 -5.850 -10.018 1.00 90.50 96 TRP A C 1
ATOM 788 O O . TRP A 1 96 ? -0.149 -6.042 -11.211 1.00 90.50 96 TRP A O 1
ATOM 798 N N . HIS A 1 97 ? -0.959 -4.747 -9.578 1.00 89.69 97 HIS A N 1
ATOM 799 C CA . HIS A 1 97 ? -1.480 -3.726 -10.485 1.00 89.69 97 HIS A CA 1
ATOM 800 C C . HIS A 1 97 ? -0.358 -2.867 -11.077 1.00 89.69 97 HIS A C 1
ATOM 802 O O . HIS A 1 97 ? -0.333 -2.621 -12.279 1.00 89.69 97 HIS A O 1
ATOM 808 N N . VAL A 1 98 ? 0.602 -2.459 -10.240 1.00 91.62 98 VAL A N 1
ATOM 809 C CA . VAL A 1 98 ? 1.767 -1.665 -10.654 1.00 91.62 98 VAL A CA 1
ATOM 810 C C . VAL A 1 98 ? 2.601 -2.422 -11.686 1.00 91.62 98 VAL A C 1
ATOM 812 O O . VAL A 1 98 ? 3.002 -1.826 -12.680 1.00 91.62 98 VAL A O 1
ATOM 815 N N . PHE A 1 99 ? 2.804 -3.729 -11.512 1.00 93.12 99 PHE A N 1
ATOM 816 C CA . PHE A 1 99 ? 3.515 -4.565 -12.483 1.00 93.12 99 PHE A CA 1
ATOM 817 C C . PHE A 1 99 ? 2.642 -5.081 -13.634 1.00 93.12 99 PHE A C 1
ATOM 819 O O . PHE A 1 99 ? 3.184 -5.704 -14.540 1.00 93.12 99 PHE A O 1
ATOM 826 N N . GLN A 1 100 ? 1.329 -4.814 -13.629 1.00 92.06 100 GLN A N 1
ATOM 827 C CA . GLN A 1 100 ? 0.367 -5.342 -14.609 1.00 92.06 100 GLN A CA 1
ATOM 828 C C . GLN A 1 100 ? 0.418 -6.874 -14.736 1.00 92.06 100 GLN A C 1
ATOM 830 O O . GLN A 1 100 ? 0.394 -7.432 -15.830 1.00 92.06 100 GLN A O 1
ATOM 835 N N . LEU A 1 101 ? 0.485 -7.555 -13.593 1.00 92.75 101 LEU A N 1
ATOM 836 C CA . LEU A 1 101 ? 0.570 -9.008 -13.493 1.00 92.75 101 LEU A CA 1
ATOM 837 C C . LEU A 1 101 ? -0.678 -9.583 -12.819 1.00 92.75 101 LEU A C 1
ATOM 839 O O . LEU A 1 101 ? -1.237 -8.982 -11.899 1.00 92.75 101 LEU A O 1
ATOM 843 N N . ASP A 1 102 ? -1.086 -10.779 -13.242 1.00 89.88 102 ASP A N 1
ATOM 844 C CA . ASP A 1 102 ? -2.141 -11.545 -12.576 1.00 89.88 102 ASP A CA 1
ATOM 845 C C . ASP A 1 102 ? -1.532 -12.432 -11.483 1.00 89.88 102 ASP A C 1
ATOM 847 O O . ASP A 1 102 ? -0.686 -13.285 -11.753 1.00 89.88 102 ASP A O 1
ATOM 851 N N . ALA A 1 103 ? -2.001 -12.257 -10.246 1.00 90.06 103 ALA A N 1
ATOM 852 C CA . ALA A 1 103 ? -1.551 -13.015 -9.083 1.00 90.06 103 ALA A CA 1
ATOM 853 C C . ALA A 1 103 ? -1.686 -14.541 -9.236 1.00 90.06 103 ALA A C 1
ATOM 855 O O . ALA A 1 103 ? -0.960 -15.286 -8.582 1.00 90.06 103 ALA A O 1
ATOM 856 N N . LYS A 1 104 ? -2.615 -15.019 -10.072 1.00 89.88 104 LYS A N 1
ATOM 857 C CA . LYS A 1 104 ? -2.877 -16.453 -10.259 1.00 89.88 104 LYS A CA 1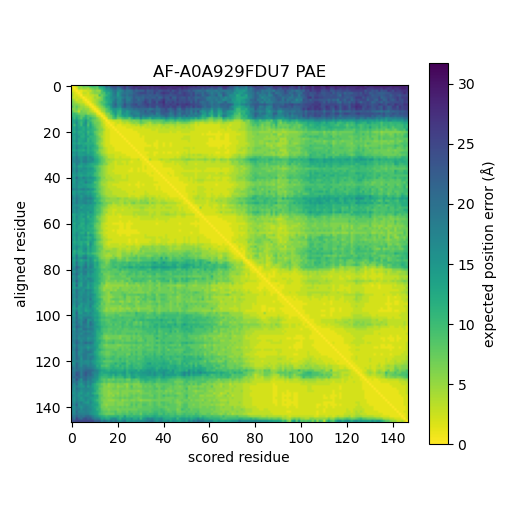
ATOM 858 C C . LYS A 1 104 ? -1.932 -17.117 -11.254 1.00 89.88 104 LYS A C 1
ATOM 860 O O . LYS A 1 104 ? -1.738 -18.327 -11.170 1.00 89.88 104 LYS A O 1
ATOM 865 N N . THR A 1 105 ? -1.390 -16.364 -12.209 1.00 92.69 105 THR A N 1
ATOM 866 C CA . THR A 1 105 ? -0.639 -16.930 -13.342 1.00 92.69 105 THR A CA 1
ATOM 867 C C . THR A 1 105 ? 0.790 -16.417 -13.440 1.00 92.69 105 THR A C 1
ATOM 869 O O . THR A 1 105 ? 1.640 -17.122 -13.979 1.00 92.69 105 THR A O 1
ATOM 872 N N . ALA A 1 106 ? 1.079 -15.221 -12.924 1.00 93.69 106 ALA A N 1
ATOM 873 C CA . ALA A 1 106 ? 2.374 -14.574 -13.090 1.00 93.69 106 ALA A CA 1
ATOM 874 C C . ALA A 1 106 ? 3.504 -15.378 -12.450 1.00 93.69 106 ALA A C 1
ATOM 876 O O . ALA A 1 106 ? 3.379 -15.825 -11.307 1.00 93.69 106 ALA A O 1
ATOM 877 N N . THR A 1 107 ? 4.602 -15.534 -13.192 1.00 94.94 107 THR A N 1
ATOM 878 C CA . THR A 1 107 ? 5.833 -16.228 -12.802 1.00 94.94 107 THR A CA 1
ATOM 879 C C . THR A 1 107 ? 6.846 -15.356 -12.069 1.00 94.94 107 THR A C 1
ATOM 881 O O . THR A 1 107 ? 6.770 -14.132 -12.099 1.00 94.94 107 THR A O 1
ATOM 884 N N . ALA A 1 108 ? 7.815 -15.979 -11.387 1.00 95.19 108 ALA A N 1
ATOM 885 C CA . ALA A 1 108 ? 8.947 -15.249 -10.814 1.00 95.19 108 ALA A CA 1
ATOM 886 C C . ALA A 1 108 ? 9.736 -14.513 -11.912 1.00 95.19 108 ALA A C 1
ATOM 888 O O . ALA A 1 108 ? 10.212 -13.399 -11.693 1.00 95.19 108 ALA A O 1
ATOM 889 N N . ASP A 1 109 ? 9.814 -15.101 -13.108 1.00 95.81 109 ASP A N 1
ATOM 890 C CA . ASP A 1 109 ? 10.418 -14.466 -14.275 1.00 95.81 109 ASP A CA 1
ATOM 891 C C . ASP A 1 109 ? 9.575 -13.293 -14.782 1.00 95.81 109 ASP A C 1
ATOM 893 O O . ASP A 1 109 ? 10.143 -12.239 -15.067 1.00 95.81 109 ASP A O 1
ATOM 897 N N . ASP A 1 110 ? 8.242 -13.410 -14.796 1.00 95.38 110 ASP A N 1
ATOM 898 C CA . ASP A 1 110 ? 7.345 -12.298 -15.148 1.00 95.38 110 ASP A CA 1
ATOM 899 C C . ASP A 1 110 ? 7.483 -11.129 -14.163 1.00 95.38 110 ASP A C 1
ATOM 901 O O . ASP A 1 110 ? 7.612 -9.975 -14.576 1.00 95.38 110 ASP A O 1
ATOM 905 N N . ILE A 1 111 ? 7.537 -11.424 -12.858 1.00 95.12 111 ILE A N 1
ATOM 906 C CA . ILE A 1 111 ? 7.747 -10.429 -11.793 1.00 95.12 111 ILE A CA 1
ATOM 907 C C . ILE A 1 111 ? 9.083 -9.709 -11.994 1.00 95.12 111 ILE A C 1
ATOM 909 O O . ILE A 1 111 ? 9.143 -8.476 -11.996 1.00 95.12 111 ILE A O 1
ATOM 913 N N . ASN A 1 112 ? 10.164 -10.461 -12.205 1.00 95.69 112 ASN A N 1
ATOM 914 C CA . ASN A 1 112 ? 11.486 -9.887 -12.440 1.00 95.69 112 ASN A CA 1
ATOM 915 C C . ASN A 1 112 ? 11.554 -9.110 -13.760 1.00 95.69 112 ASN A C 1
ATOM 917 O O . ASN A 1 112 ? 12.212 -8.070 -13.829 1.00 95.69 112 ASN A O 1
ATOM 921 N N . GLY A 1 113 ? 10.875 -9.586 -14.802 1.00 96.75 113 GLY A N 1
ATOM 922 C CA . GLY A 1 113 ? 10.764 -8.926 -16.097 1.00 96.75 113 GLY A CA 1
ATOM 923 C C . GLY A 1 113 ? 10.069 -7.572 -15.985 1.00 96.75 113 GLY A C 1
ATOM 924 O O . GLY A 1 113 ? 10.645 -6.558 -16.388 1.00 96.75 113 GLY A O 1
ATOM 925 N N . ALA A 1 114 ? 8.885 -7.537 -15.370 1.00 95.19 114 ALA A N 1
ATOM 926 C CA . ALA A 1 114 ? 8.123 -6.313 -15.136 1.00 95.19 114 ALA A CA 1
ATOM 927 C C . ALA A 1 114 ? 8.907 -5.318 -14.268 1.00 95.19 114 ALA A C 1
ATOM 929 O O . ALA A 1 114 ? 9.036 -4.143 -14.625 1.00 95.19 114 ALA A O 1
ATOM 930 N N . PHE A 1 115 ? 9.525 -5.796 -13.179 1.00 96.06 115 PHE A N 1
ATOM 931 C CA . PHE A 1 115 ? 10.389 -4.965 -12.344 1.0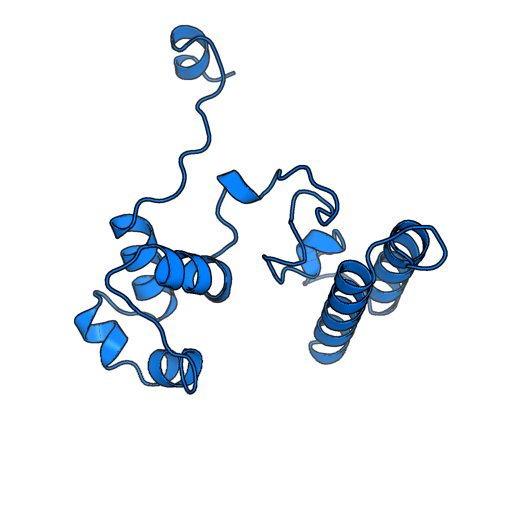0 96.06 115 PHE A CA 1
ATOM 932 C C . PHE A 1 115 ? 11.541 -4.360 -13.149 1.00 96.06 115 PHE A C 1
ATOM 934 O O . PHE A 1 115 ? 11.755 -3.157 -13.074 1.00 96.06 115 PHE A O 1
ATOM 941 N N . ARG A 1 116 ? 12.267 -5.148 -13.954 1.00 95.44 116 ARG A N 1
ATOM 942 C CA . ARG A 1 116 ? 13.399 -4.648 -14.758 1.00 95.44 116 ARG A CA 1
ATOM 943 C C . ARG A 1 116 ? 12.975 -3.564 -15.748 1.00 95.44 116 ARG A C 1
ATOM 945 O O . ARG A 1 116 ? 13.736 -2.624 -15.969 1.00 95.44 116 ARG A O 1
ATOM 952 N N . GLN A 1 117 ? 11.790 -3.682 -16.346 1.00 94.00 117 GLN A N 1
ATOM 953 C CA . GLN A 1 117 ? 11.266 -2.666 -17.263 1.00 94.00 117 GLN A CA 1
ATOM 954 C C . GLN A 1 117 ? 10.992 -1.344 -16.538 1.00 94.00 117 GLN A C 1
ATOM 956 O O . GLN A 1 117 ? 11.469 -0.295 -16.974 1.00 94.00 117 GLN A O 1
ATOM 961 N N . LEU A 1 118 ? 10.292 -1.393 -15.400 1.00 92.69 118 LEU A N 1
ATOM 962 C CA . LEU A 1 118 ? 10.005 -0.198 -14.603 1.00 92.69 118 LEU A CA 1
ATOM 963 C C . LEU A 1 118 ? 11.270 0.388 -13.968 1.00 92.69 118 LEU A C 1
ATOM 965 O O . LEU A 1 118 ? 11.457 1.601 -13.983 1.00 92.69 118 LEU A O 1
ATOM 969 N N . ALA A 1 119 ? 12.170 -0.464 -13.483 1.00 92.25 119 ALA A N 1
ATOM 970 C CA . ALA A 1 119 ? 13.456 -0.087 -12.915 1.00 92.25 119 ALA A CA 1
ATOM 971 C C . ALA A 1 119 ? 14.277 0.750 -13.895 1.00 92.25 119 ALA A C 1
ATOM 973 O O . ALA A 1 119 ? 14.777 1.792 -13.503 1.00 92.25 119 ALA A O 1
ATOM 974 N N . LYS A 1 120 ? 14.367 0.359 -15.173 1.00 91.62 120 LYS A N 1
ATOM 975 C CA . LYS A 1 120 ? 15.087 1.140 -16.197 1.00 91.62 120 LYS A CA 1
ATOM 976 C C . LYS A 1 120 ? 14.504 2.540 -16.396 1.00 91.62 120 LYS A C 1
ATOM 978 O O . LYS A 1 120 ? 15.255 3.482 -16.611 1.00 91.62 120 LYS A O 1
ATOM 983 N N . LYS A 1 121 ? 13.177 2.670 -16.332 1.00 88.88 121 LYS A N 1
ATOM 984 C CA . LYS A 1 121 ? 12.471 3.943 -16.534 1.00 88.88 121 LYS A CA 1
ATOM 985 C C . LYS A 1 121 ? 12.538 4.859 -15.310 1.00 88.88 121 LYS A C 1
ATOM 987 O O . LYS A 1 121 ? 12.601 6.071 -15.463 1.00 88.88 121 LYS A O 1
ATOM 992 N N . HIS A 1 122 ? 12.500 4.280 -14.113 1.00 87.44 122 HIS A N 1
ATOM 993 C CA . HIS A 1 122 ? 12.404 5.008 -12.846 1.00 87.44 122 HIS A CA 1
ATOM 994 C C . HIS A 1 122 ? 13.699 4.956 -12.019 1.00 87.44 122 HIS A C 1
ATOM 996 O O . HIS A 1 122 ? 13.684 5.323 -10.846 1.00 87.44 122 HIS A O 1
ATOM 1002 N N . HIS A 1 123 ? 14.816 4.512 -12.604 1.00 88.44 123 HIS A N 1
ATOM 1003 C CA . HIS A 1 123 ? 16.106 4.475 -11.919 1.00 88.44 123 HIS A CA 1
ATOM 1004 C C . HIS A 1 123 ? 16.548 5.896 -11.537 1.00 88.44 123 HIS A C 1
ATOM 1006 O O . HIS A 1 123 ? 16.454 6.789 -12.385 1.00 88.44 123 HIS A O 1
ATOM 1012 N N . PRO A 1 124 ? 17.087 6.127 -10.324 1.00 89.19 124 PRO A N 1
ATOM 1013 C CA . PRO A 1 124 ? 17.572 7.450 -9.926 1.00 89.19 124 PRO A CA 1
ATOM 1014 C C . PRO A 1 124 ? 18.630 8.009 -10.888 1.00 89.19 124 PRO A C 1
ATOM 1016 O O . PRO A 1 124 ? 18.550 9.170 -11.280 1.00 89.19 124 PRO A O 1
ATOM 1019 N N . ASP A 1 125 ? 19.545 7.165 -11.369 1.00 87.38 125 ASP A N 1
ATOM 1020 C CA . ASP A 1 125 ? 20.588 7.581 -12.324 1.00 87.38 125 ASP A CA 1
ATOM 1021 C C . ASP A 1 125 ? 20.042 7.948 -13.716 1.00 87.38 125 ASP A C 1
ATOM 1023 O O . ASP A 1 125 ? 20.725 8.604 -14.497 1.00 87.38 125 ASP A O 1
ATOM 1027 N N . ALA A 1 126 ? 18.805 7.551 -14.033 1.00 85.38 126 ALA A N 1
ATOM 1028 C CA . ALA A 1 126 ? 18.101 7.936 -15.257 1.00 85.38 126 ALA A CA 1
ATOM 1029 C C . ALA A 1 126 ? 17.189 9.165 -15.051 1.00 85.38 126 ALA A C 1
ATOM 1031 O O . ALA A 1 126 ? 16.377 9.482 -15.920 1.00 85.38 126 ALA A O 1
ATOM 1032 N N . GLY A 1 127 ? 17.294 9.846 -13.902 1.00 83.31 127 GLY A N 1
ATOM 1033 C CA . GLY A 1 127 ? 16.440 10.977 -13.526 1.00 83.31 127 GLY A CA 1
ATOM 1034 C C . GLY A 1 127 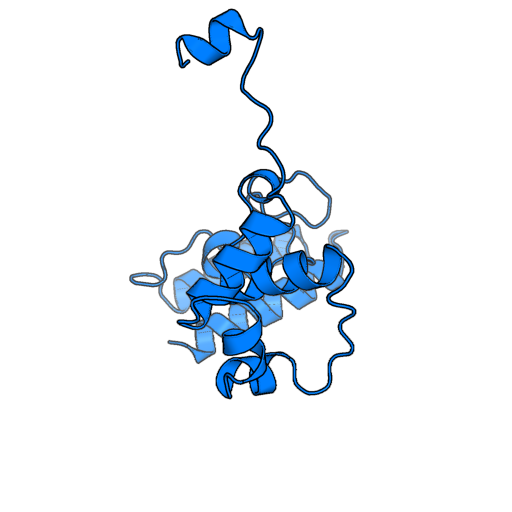? 15.129 10.581 -12.835 1.00 83.31 127 GLY A C 1
ATOM 1035 O O . GLY A 1 127 ? 14.230 11.412 -12.713 1.00 83.31 127 GLY A O 1
ATOM 1036 N N . GLY A 1 128 ? 14.995 9.326 -12.394 1.00 86.31 128 GLY A N 1
ATOM 1037 C CA . GLY A 1 128 ? 13.847 8.847 -11.623 1.00 86.31 128 GLY A CA 1
ATOM 1038 C C . GLY A 1 128 ? 13.884 9.248 -10.142 1.00 86.31 128 GLY A C 1
ATOM 1039 O O . GLY A 1 128 ? 14.919 9.626 -9.597 1.00 86.31 128 GLY A O 1
ATOM 1040 N N . ASP A 1 129 ? 12.744 9.142 -9.452 1.00 90.88 129 ASP A N 1
ATOM 1041 C CA . ASP A 1 129 ? 12.681 9.363 -8.001 1.00 90.88 129 ASP A CA 1
ATOM 1042 C C . ASP A 1 129 ? 13.170 8.108 -7.260 1.00 90.88 129 ASP A C 1
ATOM 1044 O O . ASP A 1 129 ? 12.594 7.022 -7.382 1.00 90.88 129 ASP A O 1
ATOM 1048 N N . ARG A 1 130 ? 14.215 8.263 -6.441 1.00 92.56 130 ARG A N 1
ATOM 1049 C CA . ARG A 1 130 ? 14.765 7.190 -5.602 1.00 92.56 130 ARG A CA 1
ATOM 1050 C C . ARG A 1 130 ? 13.695 6.506 -4.745 1.00 92.56 130 ARG A C 1
ATOM 1052 O O . ARG A 1 130 ? 13.731 5.288 -4.604 1.00 92.56 130 ARG A O 1
ATOM 1059 N N . ARG A 1 131 ? 12.729 7.255 -4.207 1.00 93.75 131 ARG A N 1
ATOM 1060 C CA . ARG A 1 131 ? 11.651 6.708 -3.365 1.00 93.75 131 ARG A CA 1
ATOM 1061 C C . ARG A 1 131 ? 10.735 5.790 -4.166 1.00 93.75 131 ARG A C 1
ATOM 1063 O O . ARG A 1 131 ? 10.360 4.728 -3.687 1.00 93.75 131 ARG A O 1
ATOM 1070 N N . VAL A 1 132 ? 10.422 6.170 -5.406 1.00 92.81 132 VAL A N 1
ATOM 1071 C CA . VAL A 1 132 ? 9.634 5.3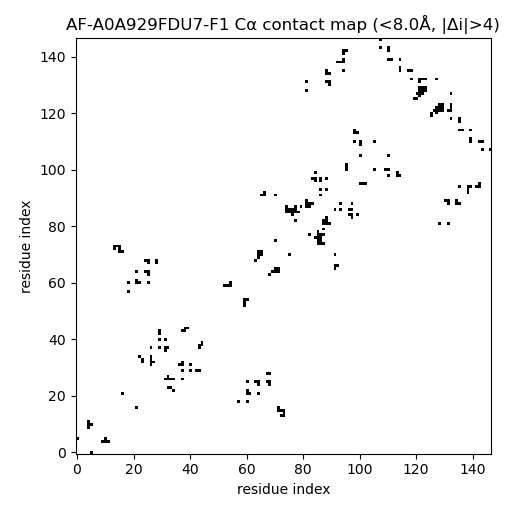41 -6.333 1.00 92.81 132 VAL A CA 1
ATOM 1072 C C . VAL A 1 132 ? 10.384 4.047 -6.635 1.00 92.81 132 VAL A C 1
ATOM 1074 O O . VAL A 1 132 ? 9.800 2.968 -6.583 1.00 92.81 132 VAL A O 1
ATOM 1077 N N . PHE A 1 133 ? 11.691 4.134 -6.889 1.00 93.62 133 PHE A N 1
ATOM 1078 C CA . PHE A 1 133 ? 12.524 2.959 -7.133 1.00 93.62 133 PHE A CA 1
ATOM 1079 C C . P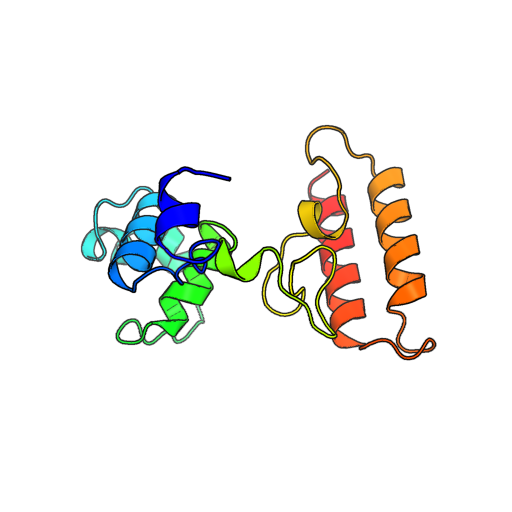HE A 1 133 ? 12.611 2.019 -5.917 1.00 93.62 133 PHE A C 1
ATOM 1081 O O . PHE A 1 133 ? 12.530 0.799 -6.065 1.00 93.62 133 PHE A O 1
ATOM 1088 N N . GLU A 1 134 ? 12.753 2.564 -4.708 1.00 94.75 134 GLU A N 1
ATOM 1089 C CA . GLU A 1 134 ? 12.728 1.794 -3.459 1.00 94.75 134 GLU A CA 1
ATOM 1090 C C . GLU A 1 134 ? 11.376 1.092 -3.245 1.00 94.75 134 GLU A C 1
ATOM 1092 O O . GLU A 1 134 ? 11.356 -0.090 -2.900 1.00 94.75 134 GLU A O 1
ATOM 1097 N N . GLU A 1 135 ? 10.250 1.757 -3.522 1.00 95.12 135 GLU A N 1
ATOM 1098 C CA . GLU A 1 135 ? 8.926 1.122 -3.454 1.00 95.12 135 GLU A CA 1
ATOM 1099 C C . GLU A 1 135 ? 8.757 0.007 -4.494 1.00 95.12 135 GLU A C 1
ATOM 1101 O O . GLU A 1 135 ? 8.252 -1.065 -4.163 1.00 95.12 135 GLU A O 1
ATOM 1106 N N . LEU A 1 136 ? 9.253 0.188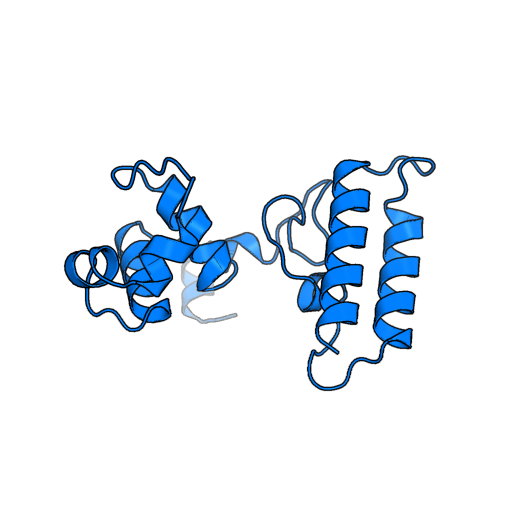 -5.723 1.00 94.88 136 LEU A N 1
ATOM 1107 C CA . LEU A 1 136 ? 9.247 -0.873 -6.738 1.00 94.88 136 LEU A CA 1
ATOM 1108 C C . LEU A 1 136 ? 10.043 -2.109 -6.295 1.00 94.88 136 LEU A C 1
ATOM 1110 O O . LEU A 1 136 ? 9.621 -3.236 -6.560 1.00 94.88 136 LEU A O 1
ATOM 1114 N N . GLN A 1 137 ? 11.172 -1.923 -5.606 1.00 95.75 137 GLN A N 1
ATOM 1115 C CA . GLN A 1 137 ? 11.943 -3.039 -5.051 1.00 95.75 137 GLN A CA 1
ATOM 1116 C C . GLN A 1 137 ? 11.153 -3.779 -3.968 1.00 95.75 137 GLN A C 1
ATOM 1118 O O . GLN A 1 137 ? 10.987 -4.994 -4.066 1.00 95.75 137 GLN A O 1
ATOM 1123 N N . LYS A 1 138 ? 10.584 -3.052 -2.995 1.00 95.81 138 LYS A N 1
ATOM 1124 C CA . LYS A 1 138 ? 9.738 -3.645 -1.944 1.00 95.81 138 LYS A CA 1
ATOM 1125 C C . LYS A 1 138 ? 8.553 -4.408 -2.536 1.00 95.81 138 LYS A C 1
ATOM 1127 O O . LYS A 1 138 ? 8.235 -5.506 -2.084 1.00 95.81 138 LYS A O 1
ATOM 1132 N N . MET A 1 139 ? 7.916 -3.850 -3.566 1.00 95.19 139 MET A N 1
ATOM 1133 C CA . MET A 1 139 ? 6.822 -4.493 -4.293 1.00 95.19 139 MET A CA 1
ATOM 1134 C C . MET A 1 139 ? 7.267 -5.813 -4.922 1.00 95.19 139 MET A C 1
ATOM 1136 O O . MET A 1 139 ? 6.625 -6.833 -4.677 1.00 95.19 139 MET A O 1
ATOM 1140 N N . ARG A 1 140 ? 8.374 -5.823 -5.674 1.00 96.19 140 ARG A N 1
ATOM 1141 C CA . ARG A 1 140 ? 8.933 -7.049 -6.267 1.00 96.19 140 ARG A CA 1
ATOM 1142 C C . ARG A 1 140 ? 9.205 -8.103 -5.196 1.00 96.19 140 ARG A C 1
ATOM 1144 O O . ARG A 1 140 ? 8.746 -9.233 -5.328 1.00 96.19 140 ARG A O 1
ATOM 1151 N N . ASP A 1 141 ? 9.916 -7.723 -4.141 1.00 95.44 141 ASP A N 1
ATOM 1152 C CA . ASP A 1 141 ? 10.330 -8.649 -3.087 1.00 95.44 141 ASP A CA 1
ATOM 1153 C C . ASP A 1 141 ? 9.115 -9.241 -2.366 1.00 95.44 141 ASP A C 1
ATOM 1155 O O . ASP A 1 141 ? 9.069 -10.444 -2.121 1.00 95.44 141 ASP A O 1
ATOM 1159 N N . SER A 1 142 ? 8.077 -8.432 -2.123 1.00 93.94 142 SER A N 1
ATOM 1160 C CA . SER A 1 142 ? 6.825 -8.919 -1.538 1.00 93.94 142 SER A CA 1
ATOM 1161 C C . SER A 1 142 ? 6.133 -9.976 -2.403 1.00 93.94 142 SER A C 1
ATOM 1163 O O . SER A 1 142 ? 5.634 -10.960 -1.864 1.00 93.94 142 SER A O 1
ATOM 1165 N N . LEU A 1 143 ? 6.142 -9.818 -3.733 1.00 92.56 143 LEU A N 1
ATOM 1166 C CA . LEU A 1 143 ? 5.548 -10.804 -4.635 1.00 92.56 143 LEU A CA 1
ATOM 1167 C C . LEU A 1 143 ? 6.351 -12.099 -4.677 1.00 92.56 143 LEU A C 1
ATOM 1169 O O . LEU A 1 143 ? 5.760 -13.171 -4.734 1.00 92.56 143 LEU A O 1
ATOM 1173 N N . LEU A 1 144 ? 7.681 -12.003 -4.645 1.00 92.75 144 LEU A N 1
ATOM 1174 C CA . LEU A 1 144 ? 8.555 -13.175 -4.662 1.00 92.75 144 LEU A CA 1
ATOM 1175 C C . LEU A 1 144 ? 8.484 -13.976 -3.356 1.00 92.75 144 LEU A C 1
ATOM 1177 O O . LEU A 1 144 ? 8.657 -15.185 -3.393 1.00 92.75 144 LEU A O 1
ATOM 1181 N N . LEU A 1 145 ? 8.209 -13.326 -2.221 1.00 91.31 145 LEU A N 1
ATOM 1182 C CA . LEU A 1 145 ? 8.022 -13.999 -0.929 1.00 91.31 145 LEU A CA 1
ATOM 1183 C C . LEU A 1 145 ? 6.674 -14.720 -0.804 1.00 91.31 145 LEU A C 1
ATOM 1185 O O . LEU A 1 145 ? 6.556 -15.671 -0.037 1.00 91.31 145 LEU A O 1
ATOM 1189 N N . MET A 1 146 ? 5.643 -14.239 -1.502 1.00 78.75 146 MET A N 1
ATOM 1190 C CA . MET A 1 146 ? 4.283 -14.793 -1.452 1.00 78.75 146 MET A CA 1
ATOM 1191 C C . MET A 1 146 ? 4.062 -15.956 -2.429 1.00 78.75 146 MET A C 1
ATOM 1193 O O . MET A 1 146 ? 2.937 -16.447 -2.537 1.00 78.75 146 MET A O 1
ATOM 1197 N N . ARG A 1 147 ? 5.102 -16.356 -3.159 1.00 71.56 147 ARG A N 1
ATOM 1198 C CA . ARG A 1 147 ? 5.041 -17.302 -4.269 1.00 71.56 147 ARG A CA 1
ATOM 1199 C C . ARG A 1 147 ? 5.816 -18.569 -3.954 1.00 71.56 147 ARG A C 1
ATOM 1201 O O . ARG A 1 147 ? 5.312 -19.642 -4.346 1.00 71.56 147 ARG A O 1
#